Protein AF-A0A0G0T8V9-F1 (afdb_monomer_lite)

pLDDT: mean 86.11, std 15.64, range [41.72, 98.06]

Organism: NCBI:txid1618562

Structure (mmCIF, N/CA/C/O backbone):
data_AF-A0A0G0T8V9-F1
#
_entry.id   AF-A0A0G0T8V9-F1
#
loop_
_atom_site.group_PDB
_atom_site.id
_atom_site.type_symbol
_atom_site.label_atom_id
_atom_site.label_alt_id
_atom_site.label_comp_id
_atom_site.label_asym_id
_atom_site.label_entity_id
_atom_site.label_seq_id
_atom_site.pdbx_PDB_ins_code
_atom_site.Cartn_x
_atom_site.Cartn_y
_atom_site.Cartn_z
_atom_site.occupancy
_atom_site.B_iso_or_equiv
_atom_site.auth_seq_id
_atom_site.auth_comp_id
_atom_site.auth_asym_id
_atom_site.auth_atom_id
_atom_site.pdbx_PDB_model_num
ATOM 1 N N . MET A 1 1 ? -33.956 4.700 23.898 1.00 47.97 1 MET A N 1
ATOM 2 C CA . MET A 1 1 ? -32.779 5.529 23.555 1.00 47.97 1 MET A CA 1
ATOM 3 C C . MET A 1 1 ? -31.654 4.613 23.112 1.00 47.97 1 MET A C 1
ATOM 5 O O . MET A 1 1 ? -31.175 3.797 23.890 1.00 47.97 1 MET A O 1
ATOM 9 N N . ASP A 1 2 ? -31.345 4.694 21.823 1.00 47.44 2 ASP A N 1
ATOM 10 C CA . ASP A 1 2 ? -30.652 3.688 21.022 1.00 47.44 2 ASP A CA 1
ATOM 11 C C . ASP A 1 2 ? -29.185 3.471 21.397 1.00 47.44 2 ASP A C 1
ATOM 13 O O . ASP A 1 2 ? -28.335 4.334 21.168 1.00 47.44 2 ASP A O 1
ATOM 17 N N . LYS A 1 3 ? -28.858 2.250 21.843 1.00 48.06 3 LYS A N 1
ATOM 18 C CA . LYS A 1 3 ? -27.470 1.757 21.962 1.00 48.06 3 LYS A CA 1
ATOM 19 C C . LYS A 1 3 ? -26.692 1.877 20.636 1.00 48.06 3 LYS A C 1
ATOM 21 O O . LYS A 1 3 ? -25.460 1.921 20.629 1.00 48.06 3 LYS A O 1
ATOM 26 N N . GLU A 1 4 ? -27.406 1.961 19.517 1.00 45.56 4 GLU A N 1
ATOM 27 C CA . GLU A 1 4 ? -26.866 2.085 18.165 1.00 45.56 4 GLU A CA 1
ATOM 28 C C . GLU A 1 4 ? -26.364 3.506 17.840 1.00 45.56 4 GLU A C 1
ATOM 30 O O . GLU A 1 4 ? -25.297 3.669 17.238 1.00 45.56 4 GLU A O 1
ATOM 35 N N . ARG A 1 5 ? -27.048 4.549 18.340 1.00 41.72 5 ARG A N 1
ATOM 36 C CA . ARG A 1 5 ? -26.621 5.956 18.190 1.00 41.72 5 ARG A CA 1
ATOM 37 C C . ARG A 1 5 ? -25.332 6.246 18.959 1.00 41.72 5 ARG A C 1
ATOM 39 O O . ARG A 1 5 ? -24.467 6.969 18.459 1.00 41.72 5 ARG A O 1
ATOM 46 N N . THR A 1 6 ? -25.169 5.638 20.134 1.00 49.47 6 THR A N 1
ATOM 47 C CA . THR A 1 6 ? -23.989 5.807 20.998 1.00 49.47 6 THR A CA 1
ATOM 48 C C . THR A 1 6 ? -22.753 5.098 20.439 1.00 49.47 6 THR A C 1
ATOM 50 O O . THR A 1 6 ? -21.638 5.610 20.536 1.00 49.47 6 THR A O 1
ATOM 53 N N . ARG A 1 7 ? -22.927 3.939 19.783 1.00 48.38 7 ARG A N 1
ATOM 54 C CA . ARG A 1 7 ? -21.827 3.279 19.059 1.00 48.38 7 ARG A CA 1
ATOM 55 C C . ARG A 1 7 ? -21.378 4.120 17.867 1.00 48.38 7 ARG A C 1
ATOM 57 O O . ARG A 1 7 ? -20.183 4.348 17.709 1.00 48.38 7 ARG A O 1
ATOM 64 N N . ASN A 1 8 ? -22.298 4.642 17.055 1.00 46.00 8 ASN A N 1
ATOM 65 C CA . ASN A 1 8 ? -21.914 5.424 15.874 1.00 46.00 8 ASN A CA 1
ATOM 66 C C . ASN A 1 8 ? -21.127 6.706 16.203 1.00 46.00 8 ASN A C 1
ATOM 68 O O . ASN A 1 8 ? -20.190 7.043 15.478 1.00 46.00 8 ASN A O 1
ATOM 72 N N . THR A 1 9 ? -21.422 7.364 17.327 1.00 47.97 9 THR A N 1
ATOM 73 C CA . THR A 1 9 ? -20.680 8.547 17.800 1.00 47.97 9 THR A CA 1
ATOM 74 C C . THR A 1 9 ? -19.297 8.217 18.376 1.00 47.97 9 THR A C 1
ATOM 76 O O . THR A 1 9 ? -18.364 8.992 18.167 1.00 47.97 9 THR A O 1
ATOM 79 N N . ARG A 1 10 ? -19.106 7.057 19.026 1.00 46.97 10 ARG A N 1
ATOM 80 C CA . ARG A 1 10 ? -17.780 6.631 19.524 1.00 46.97 10 ARG A CA 1
ATOM 81 C C . ARG A 1 10 ? -16.802 6.348 18.376 1.00 46.97 10 ARG A C 1
ATOM 83 O O . ARG A 1 10 ? -15.671 6.809 18.409 1.00 46.97 10 ARG A O 1
ATOM 90 N N . PHE A 1 11 ? -17.269 5.703 17.307 1.00 47.94 11 PHE A N 1
ATOM 91 C CA . PHE A 1 11 ? -16.428 5.349 16.154 1.00 47.94 11 PHE A CA 1
ATOM 92 C C . PHE A 1 11 ? -16.147 6.512 15.188 1.00 47.94 11 PHE A C 1
ATOM 94 O O . PHE A 1 11 ? -15.118 6.510 14.518 1.00 47.94 11 PHE A O 1
ATOM 101 N N . GLN A 1 12 ? -17.031 7.511 15.079 1.00 46.97 12 GLN A N 1
ATOM 102 C CA . GLN A 1 12 ? -16.678 8.740 14.355 1.00 46.97 12 GLN A CA 1
ATOM 103 C C . GLN A 1 12 ? -15.633 9.575 15.111 1.00 46.97 12 GLN A C 1
ATOM 105 O O . GLN A 1 12 ? -14.861 10.280 14.470 1.00 46.97 12 GLN A O 1
ATOM 110 N N . ARG A 1 13 ? -15.542 9.429 16.441 1.00 49.25 13 ARG A N 1
ATOM 111 C CA . ARG A 1 13 ? -14.409 9.932 17.236 1.00 49.25 13 ARG A CA 1
ATOM 112 C C . ARG A 1 13 ? -13.133 9.087 17.080 1.00 49.25 13 ARG A C 1
ATOM 114 O O . ARG A 1 13 ? -12.052 9.630 17.268 1.00 49.25 13 ARG A O 1
ATOM 121 N N . GLU A 1 14 ? -13.233 7.805 16.710 1.00 52.28 14 GLU A N 1
ATOM 122 C CA . GLU A 1 14 ? -12.067 6.913 16.521 1.00 52.28 14 GLU A CA 1
ATOM 123 C C . GLU A 1 14 ? -11.261 7.169 15.244 1.00 52.28 14 GLU A C 1
ATOM 125 O O . GLU A 1 14 ? -10.072 6.859 15.222 1.00 52.28 14 GLU A O 1
ATOM 130 N N . LYS A 1 15 ? -11.837 7.804 14.210 1.00 55.56 15 LYS A N 1
ATOM 131 C CA . LYS A 1 15 ? -11.010 8.533 13.234 1.00 55.56 15 LYS A CA 1
ATOM 132 C C . LYS A 1 15 ? -10.470 9.773 13.939 1.00 55.56 15 LYS A C 1
ATOM 134 O O . LYS A 1 15 ? -10.968 10.881 13.742 1.00 55.56 15 LYS A O 1
ATOM 139 N N . ALA A 1 16 ? -9.515 9.563 14.841 1.00 58.22 16 ALA A N 1
ATOM 140 C CA . ALA A 1 16 ? -8.908 10.638 15.592 1.00 58.22 16 ALA A CA 1
ATOM 141 C C . ALA A 1 16 ? -8.289 11.597 14.572 1.00 58.22 16 ALA A C 1
ATOM 143 O O . ALA A 1 16 ? -7.467 11.194 13.745 1.00 58.22 16 ALA A O 1
ATOM 144 N N . LYS A 1 17 ? -8.719 12.863 14.584 1.00 59.25 17 LYS A N 1
ATOM 145 C CA . LYS A 1 17 ? -8.030 13.918 13.837 1.00 59.25 17 LYS A CA 1
ATOM 146 C C . LYS A 1 17 ? -6.547 13.837 14.214 1.00 59.25 17 LYS A C 1
ATOM 148 O O . LYS A 1 17 ? -6.207 14.055 15.370 1.00 59.25 17 LYS A O 1
ATOM 153 N N . GLY A 1 18 ? -5.694 13.478 13.257 1.00 73.94 18 GLY A N 1
ATOM 154 C CA . G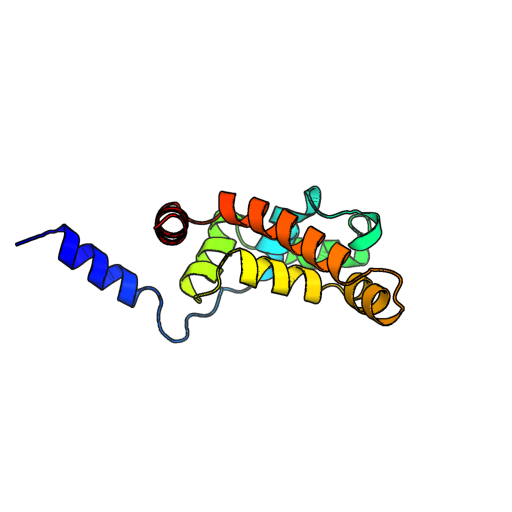LY A 1 18 ? -4.255 13.323 13.484 1.00 73.94 18 GLY A CA 1
ATOM 155 C C . GLY A 1 18 ? -3.772 1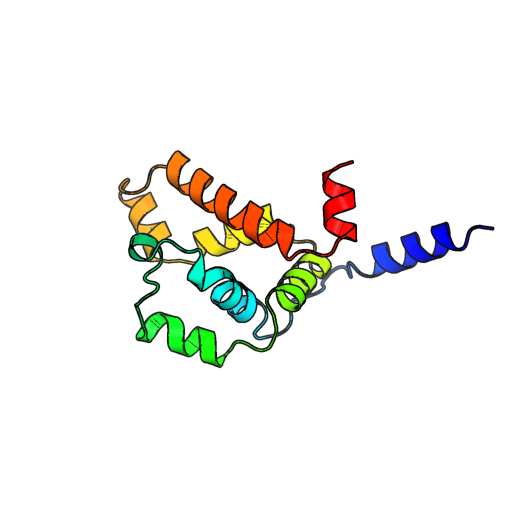1.914 13.847 1.00 73.94 18 GLY A C 1
ATOM 156 O O . GLY A 1 18 ? -2.604 11.781 14.203 1.00 73.94 18 GLY A O 1
ATOM 157 N N . TYR A 1 19 ? -4.603 10.868 13.739 1.00 87.56 19 TYR A N 1
ATOM 158 C CA . TYR A 1 19 ? -4.122 9.489 13.866 1.00 87.56 19 TYR A CA 1
ATOM 159 C C . TYR A 1 19 ? -3.019 9.200 12.840 1.00 87.56 19 TYR A C 1
ATOM 161 O O . TYR A 1 19 ? -3.196 9.438 11.642 1.00 87.56 19 TYR A O 1
ATOM 169 N N . ARG A 1 20 ? -1.894 8.658 13.312 1.00 90.75 20 ARG A N 1
ATOM 170 C CA . ARG A 1 20 ? -0.779 8.208 12.475 1.00 90.75 20 ARG A CA 1
ATOM 171 C C . ARG A 1 20 ? -0.689 6.683 12.555 1.00 90.75 20 ARG A C 1
ATOM 173 O O . ARG A 1 20 ? -0.694 6.168 13.674 1.00 90.75 20 ARG A O 1
ATOM 180 N N . PRO A 1 21 ? -0.615 5.970 11.416 1.00 94.19 21 PRO A N 1
ATOM 181 C CA . PRO A 1 21 ? -0.308 4.545 11.423 1.00 94.19 21 PRO A CA 1
ATOM 182 C C . PRO A 1 21 ? 0.975 4.274 12.212 1.00 94.19 21 PRO A C 1
ATOM 184 O O . PRO A 1 21 ? 1.908 5.078 12.164 1.00 94.19 21 PRO A O 1
ATOM 187 N N . LYS A 1 22 ? 1.008 3.164 12.951 1.00 95.06 22 LYS A N 1
ATOM 188 C CA . LYS A 1 22 ? 2.191 2.751 13.716 1.00 95.06 22 LYS A CA 1
ATOM 189 C C . LYS A 1 22 ? 3.375 2.441 12.795 1.00 95.06 22 LYS A C 1
ATOM 191 O O . LYS A 1 22 ? 3.184 2.098 11.628 1.00 95.06 22 LYS A O 1
ATOM 196 N N . GLU A 1 23 ? 4.583 2.505 13.340 1.00 96.12 23 GLU A N 1
ATOM 197 C CA . GLU A 1 23 ? 5.790 2.050 12.647 1.00 96.12 23 GLU A CA 1
ATOM 198 C C . GLU A 1 23 ? 5.645 0.593 12.175 1.00 96.12 23 GLU A C 1
ATOM 200 O O . GLU A 1 23 ? 5.015 -0.231 12.846 1.00 96.12 23 GLU A O 1
ATOM 205 N N . GLY A 1 24 ? 6.144 0.305 10.973 1.00 96.56 24 GLY A N 1
ATOM 206 C CA . GLY A 1 24 ? 5.990 -0.994 10.321 1.00 96.56 24 GLY A CA 1
ATOM 207 C C . GLY A 1 24 ? 4.620 -1.236 9.685 1.00 96.56 24 GLY A C 1
ATOM 208 O O . GLY A 1 24 ? 4.447 -2.231 8.984 1.00 96.56 24 GLY A O 1
ATOM 209 N N . SER A 1 25 ? 3.621 -0.358 9.880 1.00 97.25 25 SER A N 1
ATOM 210 C CA . SER A 1 25 ? 2.301 -0.529 9.239 1.00 97.25 25 SER A CA 1
ATOM 211 C C . SER A 1 25 ? 2.401 -0.433 7.721 1.00 97.25 25 SER A C 1
ATOM 213 O O . SER A 1 25 ? 1.692 -1.142 7.017 1.00 97.25 25 SER A O 1
ATOM 215 N N . TRP A 1 26 ? 3.256 0.453 7.212 1.00 97.56 26 TRP A N 1
ATOM 216 C CA . TRP A 1 26 ? 3.441 0.633 5.776 1.00 97.56 26 TRP A CA 1
ATOM 217 C C . TRP A 1 26 ? 4.059 -0.613 5.145 1.00 97.56 26 TRP A C 1
ATOM 219 O O . TRP A 1 26 ? 3.520 -1.169 4.192 1.00 97.56 26 TRP A O 1
ATOM 229 N N . GLU A 1 27 ? 5.135 -1.100 5.745 1.00 98.06 27 GLU A N 1
ATOM 230 C CA . GLU A 1 27 ? 5.855 -2.296 5.336 1.00 98.06 27 GLU A CA 1
ATOM 231 C C . GLU A 1 27 ? 4.956 -3.530 5.423 1.00 98.06 27 GLU A C 1
ATOM 233 O O . GLU A 1 27 ? 4.885 -4.313 4.484 1.00 98.06 27 GLU A O 1
ATOM 238 N N . SER A 1 28 ? 4.142 -3.629 6.476 1.00 97.94 28 SER A N 1
ATOM 239 C CA . SER A 1 28 ? 3.130 -4.683 6.615 1.00 97.94 28 SER A CA 1
ATOM 240 C C . SER A 1 28 ? 2.071 -4.653 5.510 1.00 97.94 28 SER A C 1
ATOM 242 O O . SER A 1 28 ? 1.567 -5.705 5.120 1.00 97.94 28 SER A O 1
ATOM 244 N N . VAL A 1 29 ? 1.698 -3.468 5.004 1.00 97.38 29 VAL A N 1
ATOM 245 C CA . VAL A 1 29 ? 0.832 -3.374 3.818 1.00 97.38 29 VAL A CA 1
ATOM 246 C C . VAL A 1 29 ? 1.577 -3.907 2.601 1.00 97.38 29 VAL A C 1
ATOM 248 O O . VAL A 1 29 ? 1.032 -4.769 1.921 1.00 97.38 29 VAL A O 1
ATOM 251 N N . LEU A 1 30 ? 2.802 -3.432 2.345 1.00 96.31 30 LEU A N 1
ATOM 252 C CA . LEU A 1 30 ? 3.592 -3.817 1.171 1.00 96.31 30 LEU A CA 1
ATOM 253 C C . LEU A 1 30 ? 3.863 -5.324 1.114 1.00 96.31 30 LEU A C 1
ATOM 255 O O . LEU A 1 30 ? 3.608 -5.936 0.081 1.00 96.31 30 LEU A O 1
ATOM 259 N N . VAL A 1 31 ? 4.314 -5.929 2.216 1.00 95.88 31 VAL A N 1
ATOM 260 C CA . VAL A 1 31 ? 4.557 -7.378 2.285 1.00 95.88 31 VAL A CA 1
ATOM 261 C C . VAL A 1 31 ? 3.250 -8.150 2.135 1.00 95.88 31 VAL A C 1
ATOM 263 O O . VAL A 1 31 ? 3.183 -9.111 1.374 1.00 95.88 31 VAL A O 1
ATOM 266 N N . GLY A 1 32 ? 2.177 -7.693 2.786 1.00 94.62 32 GLY A N 1
ATOM 267 C CA . GLY A 1 32 ? 0.872 -8.348 2.719 1.00 94.62 32 GLY A CA 1
ATOM 268 C C . GLY A 1 32 ? 0.244 -8.378 1.322 1.00 94.62 32 GLY A C 1
ATOM 269 O O . GLY A 1 32 ? -0.608 -9.223 1.068 1.00 94.62 32 GLY A O 1
ATOM 270 N N . ILE A 1 33 ? 0.651 -7.481 0.418 1.00 93.69 33 ILE A N 1
ATOM 271 C CA . ILE A 1 33 ? 0.195 -7.479 -0.980 1.00 93.69 33 ILE A CA 1
ATOM 272 C C . ILE A 1 33 ? 1.251 -7.983 -1.972 1.00 93.69 33 ILE A C 1
ATOM 274 O O . ILE A 1 33 ? 0.968 -8.011 -3.170 1.00 93.69 33 ILE A O 1
ATOM 278 N N . LYS A 1 34 ? 2.455 -8.340 -1.502 1.00 92.50 34 LYS A N 1
ATOM 279 C CA . LYS A 1 34 ? 3.632 -8.628 -2.337 1.00 92.50 34 LYS A CA 1
ATOM 280 C C . LYS A 1 34 ? 3.346 -9.691 -3.396 1.00 92.50 34 LYS A C 1
ATOM 282 O O . LYS A 1 34 ? 3.698 -9.502 -4.554 1.00 92.50 34 LYS A O 1
ATOM 287 N N . GLU A 1 35 ? 2.635 -10.753 -3.025 1.00 88.88 35 GLU A N 1
ATOM 288 C CA . GLU A 1 35 ? 2.275 -11.861 -3.923 1.00 88.88 35 GLU A CA 1
ATOM 289 C C . GLU A 1 35 ? 1.332 -11.467 -5.076 1.00 88.88 35 GLU A C 1
ATOM 291 O O . GLU A 1 35 ? 1.205 -12.199 -6.053 1.00 88.88 35 GLU A O 1
ATOM 296 N N . PHE A 1 36 ? 0.672 -10.308 -4.985 1.00 87.19 36 PHE A N 1
ATOM 297 C CA . PHE A 1 36 ? -0.238 -9.804 -6.017 1.00 87.19 36 PHE A CA 1
ATOM 298 C C . PHE A 1 36 ? 0.406 -8.751 -6.921 1.00 87.19 36 PHE A C 1
ATOM 300 O O . PHE A 1 36 ? -0.249 -8.254 -7.842 1.00 87.19 36 PHE A O 1
ATOM 307 N N . LEU A 1 37 ? 1.653 -8.366 -6.644 1.00 88.00 37 LEU A N 1
ATOM 308 C CA . LEU A 1 37 ? 2.372 -7.378 -7.431 1.00 88.00 37 LEU A CA 1
ATOM 309 C C . LEU A 1 37 ? 3.007 -8.045 -8.660 1.00 88.00 37 LEU A C 1
ATOM 311 O O . LEU A 1 37 ? 3.682 -9.061 -8.512 1.00 88.00 37 LEU A O 1
ATOM 315 N N . PRO A 1 38 ? 2.834 -7.478 -9.869 1.00 86.81 38 PRO A N 1
ATOM 316 C CA . PRO A 1 38 ? 3.585 -7.912 -11.041 1.00 86.81 38 PRO A CA 1
ATOM 317 C C . PRO A 1 38 ? 5.093 -7.807 -10.784 1.00 86.81 38 PRO A C 1
ATOM 319 O O . PRO A 1 38 ? 5.607 -6.726 -10.485 1.00 86.81 38 PRO A O 1
ATOM 322 N N . GLU A 1 39 ? 5.794 -8.935 -10.860 1.00 86.38 39 GLU A N 1
ATOM 323 C CA . GLU A 1 39 ? 7.214 -9.028 -10.516 1.00 86.38 39 GLU A CA 1
ATOM 324 C C . GLU A 1 39 ? 8.091 -8.134 -11.397 1.00 86.38 39 GLU A C 1
ATOM 326 O O . GLU A 1 39 ? 8.981 -7.455 -10.890 1.00 86.38 39 GLU A O 1
ATOM 331 N N . ASP A 1 40 ? 7.775 -8.068 -12.687 1.00 83.62 40 ASP A N 1
ATOM 332 C CA . ASP A 1 40 ? 8.438 -7.254 -13.706 1.00 83.62 40 ASP A CA 1
ATOM 333 C C . ASP A 1 40 ? 8.340 -5.746 -13.435 1.00 83.62 40 ASP A C 1
ATOM 335 O O . ASP A 1 40 ? 9.249 -4.984 -13.764 1.00 83.62 40 ASP A O 1
ATOM 339 N N . VAL A 1 41 ? 7.251 -5.307 -12.803 1.00 84.69 41 VAL A N 1
ATOM 340 C CA . VAL A 1 41 ? 6.998 -3.888 -12.525 1.00 84.69 41 VAL A CA 1
ATOM 341 C C . VAL A 1 41 ? 7.492 -3.481 -11.136 1.00 84.69 41 VAL A C 1
ATOM 343 O O . VAL A 1 41 ? 8.022 -2.380 -10.952 1.00 84.69 41 VAL A O 1
ATOM 346 N N . PHE A 1 42 ? 7.304 -4.351 -10.144 1.00 88.00 42 PHE A N 1
ATOM 347 C CA . PHE A 1 42 ? 7.557 -4.049 -8.734 1.00 88.00 42 PHE A CA 1
ATOM 348 C C . PHE A 1 42 ? 8.862 -4.647 -8.200 1.00 88.00 42 PHE A C 1
ATOM 350 O O . PHE A 1 42 ? 9.198 -4.396 -7.044 1.00 88.00 42 PHE A O 1
ATOM 357 N N . GLY A 1 43 ? 9.598 -5.410 -9.015 1.00 86.38 43 GLY A N 1
ATOM 358 C CA . GLY A 1 43 ? 10.850 -6.049 -8.613 1.00 86.38 43 GLY A CA 1
ATOM 359 C C . GLY A 1 43 ? 10.635 -7.012 -7.450 1.00 86.38 43 GLY A C 1
ATOM 360 O O . GLY A 1 43 ? 11.345 -6.943 -6.459 1.00 86.38 43 GLY A O 1
ATOM 361 N N . VAL A 1 44 ? 9.604 -7.859 -7.503 1.00 87.56 44 VAL A N 1
ATOM 362 C CA . VAL A 1 44 ? 9.214 -8.716 -6.360 1.00 87.56 44 VAL A CA 1
ATOM 363 C C . VAL A 1 44 ? 10.326 -9.695 -5.948 1.00 87.56 44 VAL A C 1
ATOM 365 O O . VAL A 1 44 ? 10.453 -10.007 -4.762 1.00 87.56 44 VAL A O 1
ATOM 368 N N . ALA A 1 45 ? 11.160 -10.118 -6.901 1.00 87.81 45 ALA A N 1
ATOM 369 C CA . ALA A 1 45 ? 12.342 -10.948 -6.663 1.00 87.81 45 ALA A CA 1
ATOM 370 C C . ALA A 1 45 ? 13.597 -10.169 -6.226 1.00 87.81 45 ALA A C 1
ATOM 372 O O . ALA A 1 45 ? 14.619 -10.788 -5.934 1.00 87.81 45 ALA A O 1
ATOM 373 N N . ASP A 1 46 ? 13.545 -8.836 -6.163 1.00 89.38 46 ASP A N 1
ATOM 374 C CA . ASP A 1 46 ? 14.652 -8.011 -5.674 1.00 89.38 46 ASP A CA 1
ATOM 375 C C . ASP A 1 46 ? 14.763 -8.140 -4.146 1.00 8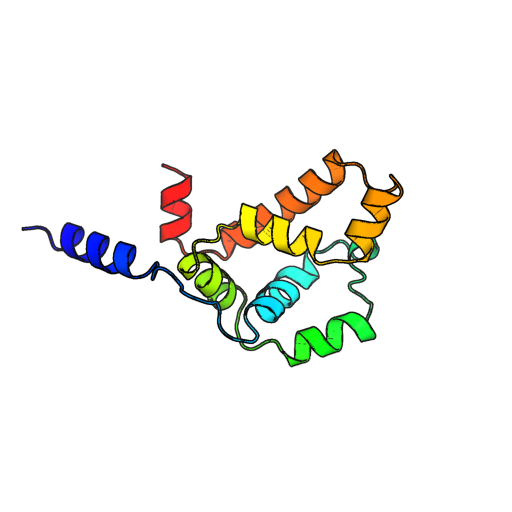9.38 46 ASP A C 1
ATOM 377 O O . ASP A 1 46 ? 14.098 -7.436 -3.380 1.00 89.38 46 ASP A O 1
ATOM 381 N N . GLY A 1 47 ? 15.581 -9.097 -3.703 1.00 89.38 47 GLY A N 1
ATOM 382 C CA . GLY A 1 47 ? 15.837 -9.345 -2.287 1.00 89.38 47 GLY A CA 1
ATOM 383 C C . GLY A 1 47 ? 16.430 -8.130 -1.574 1.00 89.38 47 GLY A C 1
ATOM 384 O O . GLY A 1 47 ? 16.015 -7.839 -0.456 1.00 89.38 47 GLY A O 1
ATOM 385 N N . ASP A 1 48 ? 17.307 -7.370 -2.233 1.00 92.38 48 ASP A N 1
ATOM 386 C CA . ASP A 1 48 ? 17.946 -6.186 -1.647 1.00 92.38 48 ASP A CA 1
ATOM 387 C C . ASP A 1 48 ? 16.924 -5.071 -1.380 1.00 92.38 48 ASP A C 1
ATOM 389 O O . ASP A 1 48 ? 17.028 -4.333 -0.395 1.00 92.38 48 ASP A O 1
ATOM 393 N N . PHE A 1 49 ? 15.895 -4.968 -2.226 1.00 90.62 49 PHE A N 1
ATOM 394 C CA . PHE A 1 49 ? 14.772 -4.062 -2.003 1.00 90.62 49 PHE A CA 1
ATOM 395 C C . PHE A 1 49 ? 13.790 -4.583 -0.940 1.00 90.62 49 PHE A C 1
ATOM 397 O O . PHE A 1 49 ? 13.364 -3.820 -0.068 1.00 90.62 49 PHE A O 1
ATOM 404 N N . TRP A 1 50 ? 13.395 -5.859 -1.009 1.00 93.62 50 TRP A N 1
ATOM 405 C CA . TRP A 1 50 ? 12.300 -6.397 -0.191 1.00 93.62 50 TRP A CA 1
ATOM 406 C C . TRP A 1 50 ? 12.711 -6.840 1.209 1.00 93.62 50 TRP A C 1
ATOM 408 O O . TRP A 1 50 ? 11.931 -6.643 2.140 1.00 93.62 50 TRP A O 1
ATOM 418 N N . GLN A 1 51 ? 13.913 -7.379 1.393 1.00 95.31 51 GLN A N 1
ATOM 419 C CA . GLN A 1 51 ? 14.391 -7.841 2.696 1.00 95.31 51 GLN A CA 1
ATOM 420 C C . GLN A 1 51 ? 14.294 -6.760 3.794 1.00 95.31 51 GLN A C 1
ATOM 422 O O . GLN A 1 51 ? 13.677 -7.025 4.827 1.00 95.31 51 GLN A O 1
ATOM 427 N N . PRO A 1 52 ? 14.786 -5.516 3.608 1.00 95.62 52 PRO A N 1
ATOM 428 C CA . PRO A 1 52 ? 14.666 -4.490 4.649 1.00 95.62 52 PRO A CA 1
ATOM 429 C C . PRO A 1 52 ? 13.218 -4.035 4.906 1.00 95.62 52 PRO A C 1
ATOM 431 O O . PRO A 1 52 ? 12.937 -3.444 5.950 1.00 95.62 52 PRO A O 1
ATOM 434 N N . ILE A 1 53 ? 12.295 -4.257 3.962 1.00 95.81 53 ILE A N 1
ATOM 435 C CA . ILE A 1 53 ? 10.857 -4.004 4.146 1.00 95.81 53 ILE A CA 1
ATOM 436 C C . ILE A 1 53 ? 10.258 -5.122 5.004 1.00 95.81 53 ILE A C 1
ATOM 438 O O . ILE A 1 53 ? 9.535 -4.844 5.958 1.00 95.81 53 ILE A O 1
ATOM 442 N N . GLU A 1 54 ? 10.592 -6.373 4.700 1.00 95.88 54 GLU A N 1
ATOM 443 C CA . GLU A 1 54 ? 10.151 -7.553 5.447 1.00 95.88 54 GLU A CA 1
ATOM 444 C C . GLU A 1 54 ? 10.623 -7.516 6.905 1.00 95.88 54 GLU A C 1
ATOM 446 O O . GLU A 1 54 ? 9.829 -7.757 7.811 1.00 95.88 54 GLU A O 1
ATOM 451 N N . GLU A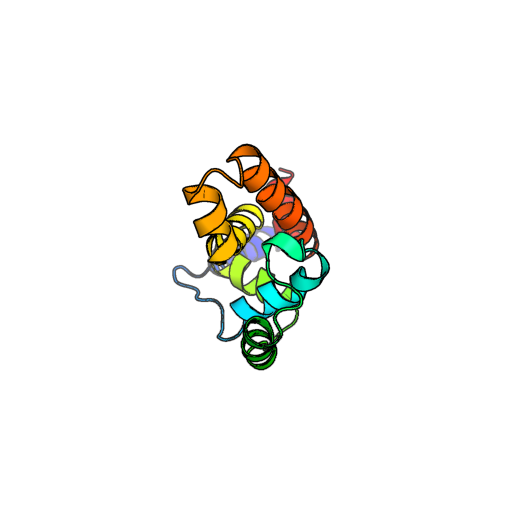 1 55 ? 11.862 -7.097 7.162 1.00 96.44 55 GLU A N 1
ATOM 452 C CA . GLU A 1 55 ? 12.410 -6.948 8.520 1.00 96.44 55 GLU A CA 1
ATOM 453 C C . GLU A 1 55 ? 11.686 -5.879 9.361 1.00 96.44 55 GLU A C 1
ATOM 455 O O . GLU A 1 55 ? 11.667 -5.950 10.591 1.00 96.44 55 GLU A O 1
ATOM 460 N N . LYS A 1 56 ? 11.072 -4.885 8.711 1.00 97.00 56 LYS A N 1
ATOM 461 C CA . LYS A 1 56 ? 10.319 -3.798 9.360 1.00 97.00 56 LYS A CA 1
ATOM 462 C C . LYS A 1 56 ? 8.827 -4.086 9.479 1.00 97.00 56 LYS A C 1
ATOM 464 O O . LYS A 1 56 ? 8.104 -3.293 10.085 1.00 97.00 56 LYS A O 1
ATOM 469 N N . GLN A 1 57 ? 8.337 -5.182 8.903 1.00 95.94 57 GLN A N 1
ATOM 470 C CA . GLN A 1 57 ? 6.948 -5.587 9.061 1.00 95.94 57 GLN A CA 1
ATOM 471 C C . GLN A 1 57 ? 6.657 -5.896 10.535 1.00 95.94 57 GLN A C 1
ATOM 473 O O . GLN A 1 57 ? 7.310 -6.727 11.159 1.00 95.94 57 GLN A O 1
ATOM 478 N N . THR A 1 58 ? 5.617 -5.269 11.086 1.00 96.31 58 THR A N 1
ATOM 479 C CA . THR A 1 58 ? 5.242 -5.438 12.500 1.00 96.31 58 THR A CA 1
ATOM 480 C C . THR A 1 58 ? 3.848 -6.015 12.713 1.00 96.31 58 THR A C 1
ATOM 482 O O . THR A 1 58 ? 3.484 -6.316 13.850 1.00 96.31 58 THR A O 1
ATOM 485 N N . MET A 1 59 ? 3.035 -6.161 11.661 1.00 97.19 59 MET A N 1
ATOM 486 C CA . MET A 1 59 ? 1.655 -6.631 11.799 1.00 97.19 59 MET A CA 1
ATOM 487 C C . MET A 1 59 ? 1.118 -7.338 10.551 1.00 97.19 59 MET A C 1
ATOM 489 O O . MET A 1 59 ? 1.765 -7.410 9.504 1.00 97.19 59 MET A O 1
ATOM 493 N N . SER A 1 60 ? -0.092 -7.889 10.675 1.00 96.88 60 SER A N 1
ATOM 494 C CA . SER A 1 60 ? -0.807 -8.504 9.557 1.00 96.88 60 SER A CA 1
ATOM 495 C C . SER A 1 60 ? -1.313 -7.453 8.561 1.00 96.88 60 SER A C 1
ATOM 497 O O . SER A 1 60 ? -1.506 -6.288 8.920 1.00 96.88 60 SER A O 1
ATOM 499 N N . LEU A 1 61 ? -1.623 -7.874 7.327 1.00 96.25 61 LEU A N 1
ATOM 500 C CA . LEU A 1 61 ? -2.260 -7.001 6.335 1.00 96.25 61 LEU A CA 1
ATOM 501 C C . LEU A 1 61 ? -3.572 -6.396 6.862 1.00 96.25 61 LEU A C 1
ATOM 503 O O . LEU A 1 61 ? -3.834 -5.217 6.658 1.00 96.25 61 LEU A O 1
ATOM 507 N N . LYS A 1 62 ? -4.400 -7.185 7.561 1.00 95.88 62 LYS A N 1
ATOM 508 C CA . LYS A 1 62 ? -5.687 -6.716 8.108 1.00 95.88 62 LYS A CA 1
ATOM 509 C C . LYS A 1 62 ? -5.492 -5.627 9.165 1.00 95.88 62 LYS A C 1
ATOM 511 O O . LYS A 1 62 ? -6.218 -4.632 9.168 1.00 95.88 62 LYS A O 1
ATOM 516 N N . ASP A 1 63 ? -4.504 -5.795 10.040 1.00 96.44 63 ASP A N 1
ATOM 517 C CA . ASP A 1 63 ? -4.208 -4.807 11.077 1.00 96.44 63 ASP A CA 1
ATOM 518 C C . ASP A 1 63 ? -3.631 -3.531 10.472 1.00 96.44 63 ASP A C 1
ATOM 520 O O . ASP A 1 63 ? -4.058 -2.433 10.834 1.00 96.44 63 ASP A O 1
ATOM 524 N N . SER A 1 64 ? -2.722 -3.660 9.505 1.00 96.94 64 SER A N 1
ATOM 525 C CA . SER A 1 64 ? -2.086 -2.516 8.860 1.00 96.94 64 SER A CA 1
ATOM 526 C C . SER A 1 64 ? -3.085 -1.683 8.056 1.00 96.94 64 SER A C 1
ATOM 528 O O . SER A 1 64 ? -3.151 -0.465 8.241 1.00 96.94 64 SER A O 1
ATOM 530 N N . VAL A 1 65 ? -3.965 -2.300 7.257 1.00 95.94 65 VAL A N 1
ATOM 531 C CA . VAL A 1 65 ? -5.028 -1.554 6.558 1.00 95.94 65 VAL A CA 1
ATOM 532 C C . VAL A 1 65 ? -6.021 -0.922 7.533 1.00 95.94 65 VAL A C 1
ATOM 534 O O . VAL A 1 65 ? -6.547 0.161 7.260 1.00 95.94 65 VAL A O 1
ATOM 537 N N . PHE A 1 66 ? -6.243 -1.529 8.705 1.00 94.75 66 PHE A N 1
ATOM 538 C CA . PHE A 1 66 ? -7.047 -0.909 9.754 1.00 94.75 66 PHE A CA 1
ATOM 539 C C . PHE A 1 66 ? -6.386 0.357 10.315 1.00 94.75 66 PHE A C 1
ATOM 541 O O . PHE A 1 66 ? -7.081 1.362 10.485 1.00 94.75 66 PHE A O 1
ATOM 548 N N . GLN A 1 67 ? -5.060 0.376 10.508 1.00 94.94 67 GLN A N 1
ATOM 549 C CA . GLN A 1 67 ? -4.332 1.604 10.870 1.00 94.94 67 GLN A CA 1
ATOM 550 C C . GLN A 1 67 ? -4.596 2.720 9.842 1.00 94.94 67 GLN A C 1
ATOM 552 O O . GLN A 1 67 ? -4.896 3.860 10.205 1.00 94.94 67 GLN A O 1
ATOM 557 N N . TYR A 1 68 ? -4.558 2.398 8.546 1.00 94.12 68 TYR A N 1
ATOM 558 C CA . TYR A 1 68 ? -4.842 3.364 7.480 1.00 94.12 68 TYR A CA 1
ATOM 559 C C . TYR A 1 68 ? -6.313 3.799 7.439 1.00 94.12 68 TYR A C 1
ATOM 561 O O . TYR A 1 68 ? -6.593 4.981 7.221 1.00 94.12 68 TYR A O 1
ATOM 569 N N . TYR A 1 69 ? -7.258 2.902 7.728 1.00 92.50 69 TYR A N 1
ATOM 570 C CA . TYR A 1 69 ? -8.666 3.261 7.909 1.00 92.50 69 TYR A CA 1
ATOM 571 C C . TYR A 1 69 ? -8.859 4.273 9.052 1.00 92.50 69 TYR A C 1
ATOM 573 O O . TYR A 1 69 ? -9.578 5.266 8.870 1.00 92.50 69 TYR A O 1
ATOM 581 N N . LEU A 1 70 ? -8.206 4.055 10.201 1.00 91.31 70 LEU A N 1
ATOM 582 C CA . LEU A 1 70 ? -8.219 4.978 11.343 1.00 91.31 70 LEU A CA 1
ATOM 583 C C . LEU A 1 70 ? -7.598 6.335 10.977 1.00 91.31 70 LEU A C 1
ATOM 585 O O . LEU A 1 70 ? -8.151 7.374 11.334 1.00 91.31 70 LEU A O 1
ATOM 589 N N . ALA A 1 71 ? -6.539 6.332 10.160 1.00 90.69 71 ALA A N 1
ATOM 590 C CA . ALA A 1 71 ? -5.929 7.532 9.574 1.00 90.69 71 ALA A CA 1
ATOM 591 C C . ALA A 1 71 ? -6.789 8.210 8.484 1.00 90.69 71 ALA A C 1
ATOM 593 O O . ALA A 1 71 ? -6.376 9.200 7.880 1.00 90.69 71 ALA A O 1
ATOM 594 N N . GLY A 1 72 ? -7.977 7.677 8.182 1.00 89.38 72 GLY A N 1
ATOM 595 C CA . GLY A 1 72 ? -8.885 8.234 7.183 1.00 89.38 72 GLY A CA 1
ATOM 596 C C . GLY A 1 72 ? -8.514 7.926 5.730 1.00 89.38 72 GLY A C 1
ATOM 597 O O . GLY A 1 72 ? -9.113 8.510 4.830 1.00 89.38 72 GLY A O 1
ATOM 598 N N . ARG A 1 73 ? -7.584 7.000 5.482 1.00 91.12 73 ARG A N 1
ATOM 599 C CA . ARG A 1 73 ? -7.192 6.550 4.140 1.00 91.12 73 ARG A CA 1
ATOM 600 C C . ARG A 1 73 ? -8.009 5.319 3.740 1.00 91.12 73 ARG A C 1
ATOM 602 O O . ARG A 1 73 ? -8.074 4.336 4.476 1.00 91.12 73 ARG A O 1
ATOM 609 N N . GLY A 1 74 ? -8.666 5.386 2.585 1.00 92.06 74 GLY A N 1
ATOM 610 C CA . GLY A 1 74 ? -9.418 4.264 2.015 1.00 92.06 74 GLY A CA 1
ATOM 611 C C . GLY A 1 74 ? -8.576 3.368 1.102 1.00 92.06 74 GLY A C 1
ATOM 612 O O . GLY A 1 74 ? -7.489 3.776 0.702 1.00 92.06 74 GLY A O 1
ATOM 613 N N . HIS A 1 75 ? -9.115 2.204 0.720 1.00 94.62 75 HIS A N 1
ATOM 614 C CA . HIS A 1 75 ? -8.453 1.206 -0.137 1.00 94.62 75 HIS A CA 1
ATOM 615 C C . HIS A 1 75 ? -7.890 1.810 -1.437 1.00 94.62 75 HIS A C 1
ATOM 617 O O . HIS A 1 75 ? -6.701 1.670 -1.699 1.00 94.62 75 HIS A O 1
ATOM 623 N N . LYS A 1 76 ? -8.682 2.600 -2.181 1.00 95.31 76 LYS A N 1
ATOM 624 C CA . LYS A 1 76 ? -8.215 3.322 -3.385 1.00 95.31 76 LYS A CA 1
ATOM 625 C C . LYS A 1 76 ? -7.066 4.289 -3.103 1.00 95.31 76 LYS A C 1
ATOM 627 O O . LYS A 1 76 ? -6.103 4.353 -3.856 1.00 95.31 76 LYS A O 1
ATOM 632 N N . THR A 1 77 ? -7.158 5.059 -2.018 1.00 95.19 77 THR A N 1
ATOM 633 C CA . THR A 1 77 ? -6.100 6.007 -1.637 1.00 95.19 77 THR A CA 1
ATOM 634 C C . THR A 1 77 ? -4.814 5.270 -1.288 1.00 95.19 77 THR A C 1
ATOM 636 O O . THR A 1 77 ? -3.744 5.690 -1.715 1.00 95.19 77 THR A O 1
ATOM 639 N N . LEU A 1 78 ? -4.925 4.176 -0.535 1.00 95.81 78 LEU A N 1
ATOM 640 C CA . LEU A 1 78 ? -3.790 3.361 -0.133 1.00 95.81 78 LEU A CA 1
ATOM 641 C C . LEU A 1 78 ? -3.147 2.670 -1.347 1.00 95.81 78 LEU A C 1
ATOM 643 O O . LEU A 1 78 ? -1.937 2.767 -1.506 1.00 95.81 78 LEU A O 1
ATOM 647 N N . ALA A 1 79 ? -3.938 2.104 -2.264 1.00 96.44 79 ALA A N 1
ATOM 648 C CA . ALA A 1 79 ? -3.446 1.547 -3.528 1.00 96.44 79 ALA A CA 1
ATOM 649 C C . ALA A 1 79 ? -2.674 2.583 -4.360 1.00 96.44 79 ALA A C 1
ATOM 651 O O . ALA A 1 79 ? -1.571 2.314 -4.828 1.00 96.44 79 ALA A O 1
ATOM 652 N N . THR A 1 80 ? -3.206 3.801 -4.493 1.00 96.31 80 THR A N 1
ATOM 653 C CA . THR A 1 80 ? -2.509 4.895 -5.182 1.00 96.31 80 THR A CA 1
ATOM 654 C C . THR A 1 80 ? -1.189 5.255 -4.502 1.00 96.31 80 THR A C 1
ATOM 656 O O . THR A 1 80 ? -0.200 5.509 -5.187 1.00 96.31 80 THR A O 1
ATOM 659 N N . MET A 1 81 ? -1.152 5.293 -3.165 1.00 95.94 81 MET A N 1
ATOM 660 C CA . MET A 1 81 ? 0.087 5.546 -2.421 1.00 95.94 81 MET A CA 1
ATOM 661 C C . MET A 1 81 ? 1.131 4.463 -2.695 1.00 95.94 81 MET A C 1
ATOM 663 O O . MET A 1 81 ? 2.280 4.806 -2.946 1.00 95.94 81 MET A O 1
ATOM 667 N N . ILE A 1 82 ? 0.718 3.193 -2.695 1.00 95.25 82 ILE A N 1
ATOM 668 C CA . ILE A 1 82 ? 1.579 2.040 -2.984 1.00 95.25 82 ILE A CA 1
ATOM 669 C C . ILE A 1 82 ? 2.148 2.163 -4.391 1.00 95.25 82 ILE A C 1
ATOM 671 O O . ILE A 1 82 ? 3.351 2.258 -4.549 1.00 95.25 82 ILE A O 1
ATOM 675 N N . VAL A 1 83 ? 1.314 2.268 -5.427 1.00 94.75 83 VAL A N 1
ATOM 676 C CA . VAL A 1 83 ? 1.803 2.343 -6.818 1.00 94.75 83 VAL A CA 1
ATOM 677 C C . VAL A 1 83 ? 2.772 3.515 -7.021 1.00 94.75 83 VAL A C 1
ATOM 679 O O . VAL A 1 83 ? 3.748 3.399 -7.756 1.00 94.75 83 VAL A O 1
ATOM 682 N N . ASN A 1 84 ? 2.542 4.642 -6.343 1.00 93.69 84 ASN A N 1
ATOM 683 C CA . ASN A 1 84 ? 3.416 5.811 -6.435 1.00 93.69 84 ASN A CA 1
ATOM 684 C C . ASN A 1 84 ? 4.681 5.731 -5.567 1.00 93.69 84 ASN A C 1
ATOM 686 O O . ASN A 1 84 ? 5.569 6.565 -5.755 1.00 93.69 84 ASN A O 1
ATOM 690 N N . SER A 1 85 ? 4.786 4.791 -4.624 1.00 93.00 85 SER A N 1
ATOM 691 C CA . SER A 1 85 ? 5.986 4.648 -3.796 1.00 93.00 85 SER A CA 1
ATOM 692 C C . SER A 1 85 ? 7.111 3.905 -4.506 1.00 93.00 85 SER A C 1
ATOM 694 O O . SER A 1 85 ? 8.264 4.085 -4.129 1.00 93.00 85 SER A O 1
ATOM 696 N N . PHE A 1 86 ? 6.803 3.099 -5.527 1.00 92.19 86 PHE A N 1
ATOM 697 C CA . PHE A 1 86 ? 7.807 2.317 -6.248 1.00 92.19 86 PHE A CA 1
ATOM 698 C C . PHE A 1 86 ? 8.554 3.183 -7.274 1.00 92.19 86 PHE A C 1
ATOM 700 O O . PHE A 1 86 ? 7.927 3.724 -8.195 1.00 92.19 86 PHE A O 1
ATOM 707 N N . PRO A 1 87 ? 9.892 3.308 -7.161 1.00 88.75 87 PRO A N 1
ATOM 708 C CA . PRO A 1 87 ? 10.696 4.071 -8.111 1.00 88.75 87 PRO A CA 1
ATOM 709 C C . PRO A 1 87 ? 10.560 3.558 -9.546 1.00 88.75 87 PRO A C 1
ATOM 711 O O . PRO A 1 87 ? 10.393 4.364 -10.457 1.00 88.75 87 PRO A O 1
ATOM 714 N N . ASN A 1 88 ? 10.535 2.236 -9.741 1.00 89.25 88 ASN A N 1
ATOM 715 C CA . ASN A 1 88 ? 10.441 1.614 -11.066 1.00 89.25 88 ASN A CA 1
ATOM 716 C C . ASN A 1 88 ? 9.156 2.017 -11.795 1.00 89.25 88 ASN A C 1
ATOM 718 O O . ASN A 1 88 ? 9.206 2.436 -12.949 1.00 89.25 88 ASN A O 1
ATOM 722 N N . VAL A 1 89 ? 8.020 2.012 -11.091 1.00 91.00 89 VAL A N 1
ATOM 723 C CA . VAL A 1 89 ? 6.738 2.482 -11.635 1.00 91.00 89 VAL A CA 1
ATOM 724 C C . VAL A 1 89 ? 6.816 3.958 -12.011 1.00 91.00 89 VAL A C 1
ATOM 726 O O . VAL A 1 89 ? 6.390 4.350 -13.096 1.00 91.00 89 VAL A O 1
ATOM 729 N N . ARG A 1 90 ? 7.354 4.802 -11.123 1.00 90.31 90 ARG A N 1
ATOM 730 C CA . ARG A 1 90 ? 7.476 6.244 -11.383 1.00 90.31 90 ARG A CA 1
ATOM 731 C C . ARG A 1 90 ? 8.341 6.530 -12.608 1.00 90.31 90 ARG A C 1
ATOM 733 O O . ARG A 1 90 ? 7.954 7.357 -13.430 1.00 90.31 90 ARG A O 1
ATOM 740 N N . THR A 1 91 ? 9.477 5.851 -12.722 1.00 90.94 91 THR A N 1
ATOM 741 C CA . THR A 1 91 ? 10.399 5.973 -13.852 1.00 90.94 91 THR A CA 1
ATOM 742 C C . THR A 1 91 ? 9.748 5.478 -15.139 1.00 90.94 91 THR A C 1
ATOM 744 O O . THR A 1 91 ? 9.747 6.205 -16.126 1.00 90.94 91 THR A O 1
ATOM 747 N N . ALA A 1 92 ? 9.111 4.306 -15.128 1.00 90.00 92 ALA A N 1
ATOM 748 C CA . ALA A 1 92 ? 8.441 3.752 -16.303 1.00 90.00 92 ALA A CA 1
ATOM 749 C C . ALA A 1 92 ? 7.284 4.637 -16.803 1.00 90.00 92 ALA A C 1
ATOM 751 O O . ALA A 1 92 ? 7.089 4.782 -18.007 1.00 90.00 92 ALA A O 1
ATOM 752 N N . VAL A 1 93 ? 6.549 5.295 -15.900 1.00 91.12 93 VAL A N 1
ATOM 753 C CA . VAL A 1 93 ? 5.531 6.292 -16.277 1.00 91.12 93 VAL A CA 1
ATOM 754 C C . VAL A 1 93 ? 6.175 7.537 -16.892 1.00 91.12 93 VAL A C 1
ATOM 756 O O . VAL A 1 93 ? 5.681 8.045 -17.894 1.00 91.12 93 VAL A O 1
ATOM 759 N N . ALA A 1 94 ? 7.275 8.034 -16.318 1.00 91.12 94 ALA A N 1
ATOM 760 C CA . ALA A 1 94 ? 7.978 9.209 -16.839 1.00 91.12 94 ALA A CA 1
ATOM 761 C C . ALA A 1 94 ? 8.598 8.965 -18.226 1.00 91.12 94 ALA A C 1
ATOM 763 O O . ALA A 1 94 ? 8.627 9.873 -19.051 1.00 91.12 94 ALA A O 1
ATOM 764 N N . LEU A 1 95 ? 9.053 7.737 -18.485 1.00 93.31 95 LEU A N 1
ATOM 765 C CA . LEU A 1 95 ? 9.593 7.304 -19.775 1.00 93.31 95 LEU A CA 1
ATOM 766 C C . LEU A 1 95 ? 8.504 6.933 -20.798 1.00 93.31 95 LEU A C 1
ATOM 768 O O . LEU A 1 95 ? 8.827 6.641 -21.946 1.00 93.31 95 LEU A O 1
ATOM 772 N N . GLY A 1 96 ? 7.225 6.936 -20.405 1.00 91.25 96 GLY A N 1
ATOM 773 C CA . GLY A 1 96 ? 6.107 6.549 -21.269 1.00 91.25 96 GLY A CA 1
ATOM 774 C C . GLY A 1 96 ? 5.987 5.041 -21.517 1.00 91.25 96 GLY A C 1
ATOM 775 O O . GLY A 1 96 ? 5.152 4.628 -22.316 1.00 91.25 96 GLY A O 1
ATOM 776 N N . THR A 1 97 ? 6.786 4.222 -20.831 1.00 92.56 97 THR A N 1
ATOM 777 C CA . THR A 1 97 ? 6.764 2.755 -20.923 1.00 92.56 97 THR A CA 1
ATOM 778 C C . THR A 1 97 ? 5.539 2.149 -20.241 1.00 92.56 97 THR A C 1
ATOM 780 O O . THR A 1 97 ? 5.072 1.100 -20.664 1.00 92.56 97 THR A O 1
ATOM 783 N N . ILE A 1 98 ? 5.020 2.808 -19.198 1.00 92.00 98 ILE A N 1
ATOM 784 C CA . ILE A 1 98 ? 3.725 2.491 -18.583 1.00 92.00 98 ILE A CA 1
ATOM 785 C C .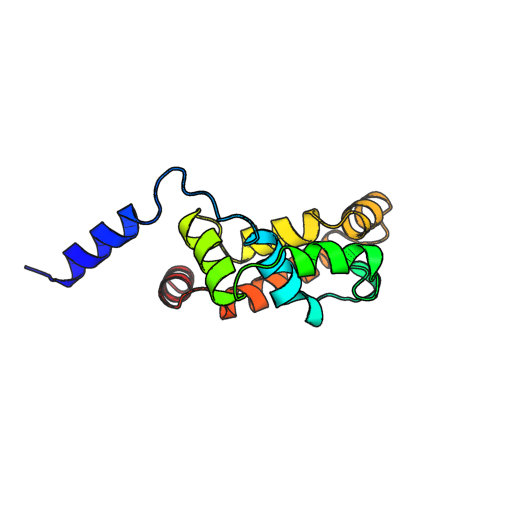 ILE A 1 98 ? 2.758 3.628 -18.892 1.00 92.00 98 ILE A C 1
ATOM 787 O O . ILE A 1 98 ? 2.956 4.771 -18.462 1.00 92.00 98 ILE A O 1
ATOM 791 N N . LEU A 1 99 ? 1.672 3.307 -19.588 1.00 93.06 99 LEU A N 1
ATOM 792 C CA . LEU A 1 99 ? 0.625 4.269 -19.902 1.00 93.06 99 LEU A CA 1
ATOM 793 C C . LEU A 1 99 ? -0.193 4.622 -18.646 1.00 93.06 99 LEU A C 1
ATOM 795 O O . LEU A 1 99 ? -0.389 3.784 -17.757 1.00 93.06 99 LEU A O 1
ATOM 799 N N . PRO A 1 100 ? -0.785 5.831 -18.572 1.00 90.31 100 PRO A N 1
ATOM 800 C CA . PRO A 1 100 ? -1.660 6.210 -17.459 1.00 90.31 100 PRO A CA 1
ATOM 801 C C . PRO A 1 100 ? -2.809 5.220 -17.211 1.00 90.31 100 PRO A C 1
ATOM 803 O O . PRO A 1 100 ? -3.195 4.985 -16.067 1.00 90.31 100 PRO A O 1
ATOM 806 N N . VAL A 1 101 ? -3.338 4.609 -18.275 1.00 92.31 101 VAL A N 1
ATOM 807 C CA . VAL A 1 101 ? -4.400 3.595 -18.194 1.00 92.31 101 VAL A CA 1
ATOM 808 C C . VAL A 1 101 ? -3.907 2.326 -17.498 1.00 92.31 101 VAL A C 1
ATOM 810 O O . VAL A 1 101 ? -4.605 1.789 -16.641 1.00 92.31 101 VAL A O 1
ATOM 813 N N . GLU A 1 102 ? -2.691 1.874 -17.800 1.00 92.19 102 GLU A N 1
ATOM 814 C CA . GLU A 1 102 ? -2.087 0.693 -17.174 1.00 92.19 102 GLU A CA 1
ATOM 815 C C . GLU A 1 102 ? -1.792 0.949 -15.699 1.00 92.19 102 GLU A C 1
ATOM 817 O O . GLU A 1 102 ? -2.115 0.123 -14.846 1.00 92.19 102 GLU A O 1
ATOM 822 N N . LYS A 1 103 ? -1.286 2.145 -15.377 1.00 92.19 103 LYS A N 1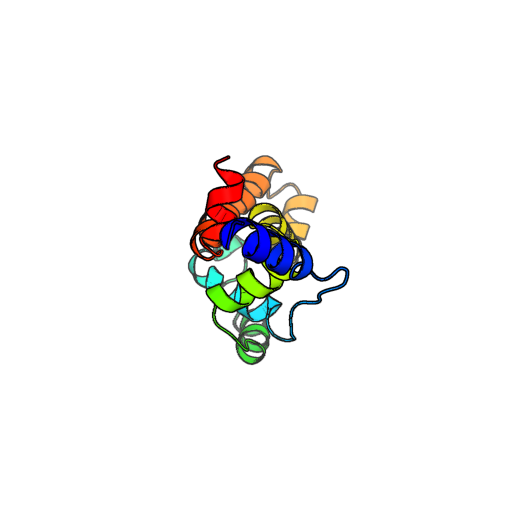
ATOM 823 C CA . LYS A 1 103 ? -1.132 2.593 -13.992 1.00 92.19 103 LYS A CA 1
ATOM 824 C C . LYS A 1 103 ? -2.458 2.561 -13.234 1.00 92.19 103 LYS A C 1
ATOM 826 O O . LYS A 1 103 ? -2.521 2.033 -12.126 1.00 92.19 103 LYS A O 1
ATOM 831 N N . ASN A 1 104 ? -3.524 3.091 -13.831 1.00 93.56 104 ASN A N 1
ATOM 832 C CA . ASN A 1 104 ? -4.854 3.066 -13.226 1.00 93.56 104 ASN A CA 1
ATOM 833 C C . ASN A 1 104 ? -5.384 1.637 -13.063 1.00 93.56 104 ASN A C 1
ATOM 835 O O . ASN A 1 104 ? -6.021 1.343 -12.052 1.00 93.56 104 ASN A O 1
ATOM 839 N N . ARG A 1 105 ? -5.077 0.734 -14.002 1.00 92.31 105 ARG A N 1
ATOM 840 C CA . ARG A 1 105 ? -5.405 -0.691 -13.886 1.00 92.31 105 ARG A CA 1
ATOM 841 C C . ARG A 1 105 ? -4.696 -1.333 -12.692 1.00 92.31 105 ARG A C 1
ATOM 843 O O . ARG A 1 105 ? -5.352 -2.017 -11.915 1.00 92.31 105 ARG A O 1
ATOM 850 N N . MET A 1 106 ? -3.400 -1.069 -12.503 1.00 92.19 106 MET A N 1
ATOM 851 C CA . MET A 1 106 ? -2.644 -1.559 -11.339 1.00 92.19 106 MET A CA 1
ATOM 852 C C . MET A 1 106 ? -3.234 -1.046 -10.022 1.00 92.19 106 MET A C 1
ATOM 854 O O . MET A 1 106 ? -3.437 -1.822 -9.090 1.00 92.19 106 MET A O 1
ATOM 858 N N . ILE A 1 107 ? -3.571 0.247 -9.962 1.00 94.81 107 ILE A N 1
ATOM 859 C CA . ILE A 1 107 ? -4.251 0.835 -8.801 1.00 94.81 107 ILE A CA 1
ATOM 860 C C . ILE A 1 107 ? -5.593 0.137 -8.556 1.00 94.81 107 ILE A C 1
ATOM 862 O O . ILE A 1 107 ? -5.907 -0.148 -7.406 1.00 94.81 107 ILE A O 1
ATOM 866 N N . GLY A 1 108 ? -6.369 -0.152 -9.605 1.00 93.88 108 GLY A N 1
ATOM 867 C CA . GLY A 1 108 ? -7.646 -0.865 -9.511 1.00 93.88 108 GLY A CA 1
ATOM 868 C C . GLY A 1 108 ? -7.499 -2.260 -8.904 1.00 93.88 108 GLY A C 1
ATOM 869 O O . GLY A 1 108 ? -8.125 -2.552 -7.892 1.00 93.88 108 GLY A O 1
ATOM 870 N N . VAL A 1 109 ? -6.592 -3.075 -9.448 1.00 91.56 109 VAL A N 1
ATOM 871 C CA . VAL A 1 109 ? -6.330 -4.434 -8.946 1.00 91.56 109 VAL A CA 1
ATOM 872 C C . VAL A 1 109 ? -5.903 -4.412 -7.477 1.00 91.56 109 VAL A C 1
ATOM 874 O O . VAL A 1 109 ? -6.446 -5.153 -6.659 1.00 91.56 109 VAL A O 1
ATOM 877 N N . LEU A 1 110 ? -4.966 -3.533 -7.109 1.00 93.81 110 LEU A N 1
ATOM 878 C CA . LEU A 1 110 ? -4.513 -3.416 -5.721 1.00 93.81 110 LEU A CA 1
ATOM 879 C C . LEU A 1 110 ? -5.598 -2.872 -4.798 1.00 93.81 110 LEU A C 1
ATOM 881 O O . LEU A 1 110 ? -5.717 -3.302 -3.654 1.00 93.81 110 LEU A O 1
ATOM 885 N N . SER A 1 111 ? -6.398 -1.934 -5.294 1.00 95.56 111 SER A N 1
ATOM 886 C CA . SER A 1 111 ? -7.546 -1.390 -4.583 1.00 95.56 111 SER A CA 1
ATOM 887 C C . SER A 1 111 ? -8.520 -2.503 -4.205 1.00 95.56 111 SER A C 1
ATOM 889 O O . SER A 1 111 ? -8.912 -2.572 -3.041 1.00 95.56 111 SER A O 1
ATOM 891 N N . ASP A 1 112 ? -8.857 -3.394 -5.134 1.00 94.00 112 ASP A N 1
ATOM 892 C CA . ASP A 1 112 ? -9.782 -4.505 -4.885 1.00 94.00 112 ASP A CA 1
ATOM 893 C C . ASP A 1 112 ? -9.218 -5.484 -3.843 1.00 94.00 112 ASP A C 1
ATOM 895 O O . ASP A 1 112 ? -9.904 -5.843 -2.888 1.00 94.00 112 ASP A O 1
ATOM 899 N N . ARG A 1 113 ? -7.925 -5.822 -3.931 1.00 92.00 113 ARG A N 1
ATOM 900 C CA . ARG A 1 113 ? -7.261 -6.669 -2.921 1.00 92.00 113 ARG A CA 1
ATOM 901 C C . ARG A 1 113 ? -7.240 -6.035 -1.537 1.00 92.00 113 ARG A C 1
ATOM 903 O O . ARG A 1 113 ? -7.519 -6.693 -0.537 1.00 92.00 113 ARG A O 1
ATOM 910 N N . LEU A 1 114 ? -6.930 -4.743 -1.466 1.00 95.12 114 LEU A N 1
ATOM 911 C CA . LEU A 1 114 ? -6.957 -4.017 -0.205 1.00 95.12 114 LEU A CA 1
ATOM 912 C C . LEU A 1 114 ? -8.378 -3.961 0.349 1.00 95.12 114 LEU A C 1
ATOM 914 O O . LEU A 1 114 ? -8.552 -4.169 1.545 1.00 95.12 114 LEU A O 1
ATOM 918 N N . PHE A 1 115 ? -9.392 -3.725 -0.488 1.00 94.94 115 PHE A N 1
ATOM 919 C CA . PHE A 1 115 ? -10.789 -3.683 -0.060 1.00 94.94 115 PHE A CA 1
ATOM 920 C C . PHE A 1 115 ? -11.171 -4.927 0.744 1.00 94.94 115 PHE A C 1
ATOM 922 O O . PHE A 1 115 ? -11.745 -4.778 1.822 1.00 94.94 115 PHE A O 1
ATOM 929 N N . ASP A 1 116 ? -10.774 -6.117 0.292 1.00 93.75 116 ASP A N 1
ATOM 930 C CA . ASP A 1 116 ? -11.053 -7.382 0.979 1.00 93.75 116 ASP A CA 1
ATOM 931 C C . ASP A 1 116 ? -10.444 -7.456 2.386 1.00 93.75 116 ASP A C 1
ATOM 933 O O . ASP A 1 116 ? -11.073 -7.993 3.306 1.00 93.75 116 ASP A O 1
ATOM 937 N N . ALA A 1 117 ? -9.263 -6.863 2.576 1.00 94.44 117 ALA A N 1
ATOM 938 C CA . ALA A 1 117 ? -8.576 -6.795 3.863 1.00 94.44 117 ALA A CA 1
ATOM 939 C C . ALA A 1 117 ? -9.130 -5.707 4.802 1.00 94.44 117 ALA A C 1
ATOM 941 O O . ALA A 1 117 ? -8.936 -5.797 6.018 1.00 94.44 117 ALA A O 1
ATOM 942 N N . TYR A 1 118 ? -9.809 -4.679 4.277 1.00 93.00 118 TYR A N 1
ATOM 943 C CA . TYR A 1 118 ? -10.365 -3.606 5.105 1.00 93.00 118 TYR A CA 1
ATOM 944 C C . TYR A 1 118 ? -11.487 -4.114 6.036 1.00 93.00 118 TYR A C 1
ATOM 946 O O . TYR A 1 118 ? -12.187 -5.079 5.723 1.00 93.00 118 TYR A O 1
ATOM 954 N N . PRO A 1 119 ? -11.744 -3.425 7.166 1.00 91.44 119 PRO A N 1
ATOM 955 C CA . PRO A 1 119 ? -12.820 -3.800 8.081 1.00 91.44 119 PRO A CA 1
ATOM 956 C C . PRO A 1 119 ? -14.202 -3.805 7.413 1.00 91.44 119 PRO A C 1
ATOM 958 O O . PRO A 1 119 ? -14.535 -2.888 6.664 1.00 91.44 119 PRO A O 1
ATOM 961 N N . GLU A 1 120 ? -15.080 -4.733 7.794 1.00 89.94 120 GLU A N 1
ATOM 962 C CA . GLU A 1 120 ? -16.448 -4.833 7.245 1.00 89.94 120 GLU A CA 1
ATOM 963 C C . GLU A 1 120 ? -17.248 -3.527 7.334 1.00 89.94 120 GLU A C 1
ATOM 965 O O . GLU A 1 120 ? -17.932 -3.115 6.398 1.00 89.94 120 GLU A O 1
ATOM 970 N N . LYS A 1 121 ? -17.095 -2.789 8.438 1.00 85.25 121 LYS A N 1
ATOM 971 C CA . LYS A 1 121 ? -17.741 -1.480 8.617 1.00 85.25 121 LYS A CA 1
ATOM 972 C C . LYS A 1 121 ? -17.322 -0.456 7.556 1.00 85.25 121 LYS A C 1
ATOM 974 O O . LYS A 1 121 ? -18.081 0.465 7.262 1.00 85.25 121 LYS A O 1
ATOM 979 N N . TYR A 1 122 ? -16.106 -0.560 7.028 1.00 87.56 122 TYR A N 1
ATOM 980 C CA . TYR A 1 122 ? -15.650 0.268 5.919 1.00 87.56 122 TYR A CA 1
ATOM 981 C C . TYR A 1 122 ? -16.319 -0.150 4.608 1.00 87.56 122 TYR A C 1
ATOM 983 O O . TYR A 1 122 ? -16.858 0.712 3.916 1.00 87.56 122 TYR A O 1
ATOM 991 N N . LYS A 1 123 ? -16.363 -1.454 4.317 1.00 90.25 123 LYS A N 1
ATOM 992 C CA . LYS A 1 123 ? -17.010 -2.009 3.118 1.00 90.25 123 LYS A CA 1
ATOM 993 C C . LYS A 1 123 ? -18.483 -1.595 3.025 1.00 90.25 123 LYS A C 1
ATOM 995 O O . LYS A 1 123 ? -18.922 -1.049 2.017 1.00 90.25 123 LYS A O 1
ATOM 1000 N N . GLN A 1 124 ? -19.212 -1.702 4.137 1.00 88.44 124 GLN A N 1
ATOM 1001 C CA . GLN A 1 124 ? -20.613 -1.273 4.249 1.00 88.44 124 GLN A CA 1
ATOM 1002 C C . GLN A 1 124 ? -20.841 0.229 4.008 1.00 88.44 124 GLN A C 1
ATOM 1004 O O . GLN A 1 124 ? -21.961 0.625 3.705 1.00 88.44 124 GLN A O 1
ATOM 1009 N N . LYS A 1 125 ? -19.823 1.081 4.191 1.00 83.88 125 LYS A N 1
ATOM 1010 C CA . LYS A 1 125 ? -19.927 2.528 3.937 1.00 83.88 125 LYS A CA 1
ATOM 1011 C C . LYS A 1 125 ? -19.703 2.901 2.477 1.00 83.88 125 LYS A C 1
ATOM 1013 O O . LYS A 1 125 ? -20.101 3.989 2.101 1.00 83.88 125 LYS A O 1
ATOM 1018 N N . ILE A 1 126 ? -19.012 2.062 1.709 1.00 77.94 126 ILE A N 1
ATOM 1019 C CA . ILE A 1 126 ? -18.765 2.300 0.280 1.00 77.94 126 ILE A CA 1
ATOM 1020 C C . ILE A 1 126 ? -19.951 1.827 -0.558 1.00 77.94 126 ILE A C 1
ATOM 1022 O O . ILE A 1 126 ? -20.266 2.445 -1.565 1.00 77.94 126 ILE A O 1
ATOM 1026 N N . ASN A 1 127 ? -20.611 0.751 -0.126 1.00 63.25 127 ASN A N 1
ATOM 1027 C CA . ASN A 1 127 ? -21.777 0.183 -0.806 1.00 63.25 127 ASN A CA 1
ATOM 1028 C C . ASN A 1 127 ? -23.095 0.932 -0.504 1.00 63.25 127 ASN A C 1
ATOM 1030 O O . ASN A 1 127 ? -24.160 0.447 -0.875 1.00 63.25 127 ASN A O 1
ATOM 1034 N N . LYS A 1 128 ? -23.036 2.057 0.216 1.00 48.81 128 LYS A N 1
ATOM 1035 C CA . LYS A 1 128 ? -24.166 2.937 0.544 1.00 48.81 128 LYS A CA 1
ATOM 1036 C C . LYS A 1 128 ? -24.002 4.260 -0.179 1.00 48.81 128 LYS A C 1
ATOM 1038 O O . LYS A 1 128 ? -25.042 4.803 -0.597 1.00 48.81 128 LYS A O 1
#

Sequence (128 aa):
MDKERTRNTRFQREKAKGYRPKEGSWESVLVGIKEFLPEDVFGVADGDFWQPIEEKQTMSLKDSVFQYYLAGRGHKTLATMIVNSFPNVRTAVALGTILPVEKNRMIGVLSDRLFDAYPEKYKQKINK

Foldseek 3Di:
DDPVVVVVVVVVCLLPPPQDQDWQLLLQLCVQCLVVDDCVQQVSVPCVVNVVSVVRHDDHNLVSLQSCVSPVAALLNSLLVVCVVGPSSVVCVVVVVQPPVNSVVSSVSSSVVSLVSYDPVRVVVVVD

Radius of gyration: 16.58 Å; chains: 1; bounding box: 51×26×45 Å

Secondary structure (DSSP, 8-state):
--HHHHHHHHHHHHS-TT--PPTTHHHHHHHHTGGGS-HHHHTTT-HHHHHHHHTT--S-HHHHHHHHHHTT--HHHHHHHHHHH-HHHHHHHHTTSS-HHHHHHHHHHHHHHHHHHS-HHHHHHH--